Protein AF-A0A9R0RZZ4-F1 (afdb_monomer)

Secondary structure (DSSP, 8-state):
---S-S--SSHHHHHHHHHHHHHHHHHTTSSEE-SSTTT-EE--HHHHHHHHHHHTTT-GGG--EEE--SS--SS--HHHHHHHTT-SEEE-TT---SS--TT---TT-

pLDDT: mean 89.12, std 6.62, range [52.34, 97.81]

Sequence (109 aa):
MGMGLIEYDTMEEGYNKGYSIIEYLKDVCLLETGYLDDSEVRVHDIIRDMSLWISSDCSEEHMKWFVQAGVGLYNISNRDIETFRSGRKISLMCNYIPELPRALNCPNL

Radius of gyration: 16.57 Å; Cα contacts (8 Å, |Δi|>4): 114; chains: 1; bounding box: 36×31×39 Å

Solvent-accessible surface area (backbone atoms only — not comparable to full-atom values): 6630 Å² total; per-residue (Å²): 134,81,92,72,87,70,86,58,95,45,72,66,53,40,49,55,51,50,50,52,52,52,53,52,35,37,76,70,68,62,31,41,72,29,94,48,70,92,82,38,67,38,62,52,69,70,60,47,53,50,51,52,39,58,75,18,78,71,35,77,91,58,61,35,68,46,78,56,53,60,75,65,40,61,67,82,51,75,70,52,43,64,56,44,37,66,18,49,42,75,40,64,50,72,44,59,52,87,70,82,63,90,84,62,62,47,90,55,91

Mean predicted aligned error: 5.83 Å

Nearest PDB structures (foldseek):
  5dfn-assembly2_B  TM=5.296E-01  e=9.845E-01  Tetrahymena thermophila
  7uy7-assembly1_B  TM=5.154E-01  e=1.194E+00  Tetrahymena thermophila
  5awd-assembly1_A  TM=6.338E-01  e=3.348E+00  Homo sapiens
  3kj4-assembly2_D  TM=6.986E-01  e=5.978E+00  Rattus norvegicus
  3wpe-assembly1_A-2  TM=6.499E-01  e=6.801E+00  Bos taurus

Structure (mmCIF, N/CA/C/O backbone):
data_AF-A0A9R0RZZ4-F1
#
_entry.id   AF-A0A9R0RZZ4-F1
#
loop_
_atom_site.group_PDB
_atom_site.id
_atom_site.type_symbol
_atom_site.label_atom_id
_atom_site.label_alt_id
_atom_site.label_comp_id
_atom_site.label_asym_id
_atom_site.label_entity_id
_atom_site.label_seq_id
_atom_site.pdbx_PDB_ins_code
_atom_site.Cartn_x
_atom_site.Cartn_y
_atom_site.Cartn_z
_atom_site.occupancy
_atom_site.B_iso_or_equiv
_atom_site.auth_seq_id
_atom_site.auth_comp_id
_atom_site.auth_asym_id
_atom_site.auth_atom_id
_atom_site.pdbx_PDB_model_num
ATOM 1 N N . MET A 1 1 ? 1.537 -12.685 9.079 1.00 52.34 1 MET A N 1
ATOM 2 C CA . MET A 1 1 ? 1.236 -12.038 10.377 1.00 52.34 1 MET A CA 1
ATOM 3 C C . MET A 1 1 ? 1.262 -10.536 10.175 1.00 52.34 1 MET A C 1
ATOM 5 O O . MET A 1 1 ? 2.035 -10.084 9.339 1.00 52.34 1 MET A O 1
ATOM 9 N N . GLY A 1 2 ? 0.393 -9.795 10.867 1.00 71.31 2 GLY A N 1
ATOM 10 C CA . GLY A 1 2 ? 0.385 -8.328 10.825 1.00 71.31 2 GLY A CA 1
ATOM 11 C C . GLY A 1 2 ? 1.570 -7.710 11.575 1.00 71.31 2 GLY A C 1
ATOM 12 O O . GLY A 1 2 ? 2.344 -8.420 12.209 1.00 71.31 2 GLY A O 1
ATOM 13 N N . MET A 1 3 ? 1.688 -6.383 11.524 1.00 79.19 3 MET A N 1
ATOM 14 C CA . MET A 1 3 ? 2.808 -5.625 12.112 1.00 79.19 3 MET A CA 1
ATOM 15 C C . MET A 1 3 ? 2.665 -5.347 13.622 1.00 79.19 3 MET A C 1
ATOM 17 O O . MET A 1 3 ? 3.491 -4.640 14.184 1.00 79.19 3 MET A O 1
ATOM 21 N N . GLY A 1 4 ? 1.614 -5.855 14.277 1.00 88.25 4 GLY A N 1
ATOM 22 C CA . GLY A 1 4 ? 1.354 -5.589 15.700 1.00 88.25 4 GLY A CA 1
ATOM 23 C C . GLY A 1 4 ? 0.838 -4.176 15.999 1.00 88.25 4 GLY A C 1
ATOM 24 O O . GLY A 1 4 ? 0.937 -3.725 17.129 1.00 88.25 4 GLY A O 1
ATOM 25 N N . LEU A 1 5 ? 0.288 -3.474 15.001 1.00 89.94 5 LEU A N 1
ATOM 26 C CA . LEU A 1 5 ? -0.245 -2.111 15.159 1.00 89.94 5 LEU A CA 1
ATOM 27 C C . LEU A 1 5 ? -1.599 -2.052 15.885 1.00 89.94 5 LEU A C 1
ATOM 29 O O . LEU A 1 5 ? -2.041 -0.975 16.269 1.00 89.94 5 LEU A O 1
ATOM 33 N N . ILE A 1 6 ? -2.277 -3.192 16.027 1.00 93.44 6 ILE A N 1
ATOM 34 C CA . ILE A 1 6 ? -3.577 -3.303 16.690 1.00 93.44 6 ILE A CA 1
ATOM 35 C C . ILE A 1 6 ? -3.431 -4.340 17.796 1.00 93.44 6 ILE A C 1
ATOM 37 O O . ILE A 1 6 ? -3.158 -5.506 17.514 1.00 93.44 6 ILE A O 1
ATOM 41 N N . GLU A 1 7 ? -3.622 -3.908 19.038 1.00 93.12 7 GLU A N 1
ATOM 42 C CA . GLU A 1 7 ? -3.665 -4.776 20.216 1.00 93.12 7 GLU A CA 1
ATOM 43 C C . GLU A 1 7 ? -5.089 -5.303 20.421 1.00 93.12 7 GLU A C 1
ATOM 45 O O . GLU A 1 7 ? -6.054 -4.531 20.399 1.00 93.12 7 GLU A O 1
ATOM 50 N N . TYR A 1 8 ? -5.244 -6.609 20.616 1.00 94.69 8 TYR A N 1
ATOM 51 C CA . TYR A 1 8 ? -6.537 -7.266 20.808 1.00 94.69 8 TYR A CA 1
ATOM 52 C C . TYR A 1 8 ? -6.361 -8.599 21.535 1.00 94.69 8 TYR A C 1
ATOM 54 O 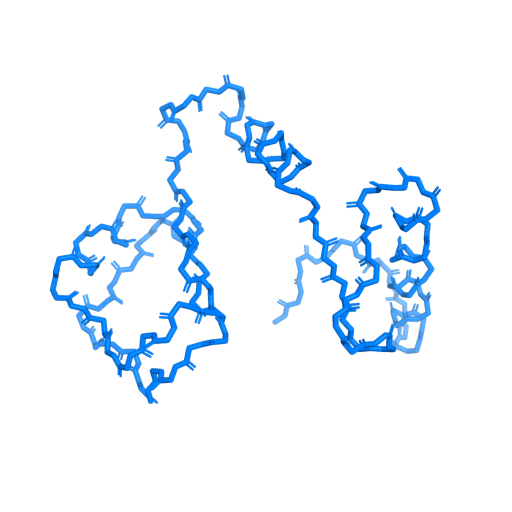O . TYR A 1 8 ? -5.337 -9.261 21.362 1.00 94.69 8 TYR A O 1
ATOM 62 N N . ASP A 1 9 ? -7.382 -9.007 22.289 1.00 94.19 9 ASP A N 1
ATOM 63 C CA . ASP A 1 9 ? -7.395 -10.302 22.976 1.00 94.19 9 ASP A CA 1
ATOM 64 C C . ASP A 1 9 ? -8.112 -11.369 22.138 1.00 94.19 9 ASP A C 1
ATOM 66 O O . ASP A 1 9 ? -7.809 -12.562 22.219 1.00 94.19 9 ASP A O 1
ATOM 70 N N . THR A 1 10 ? -9.036 -10.941 21.271 1.00 96.31 10 THR A N 1
ATOM 71 C CA . THR A 1 10 ? -9.771 -11.816 20.351 1.00 96.31 10 THR A CA 1
ATOM 72 C C . THR A 1 10 ? -9.697 -11.326 18.907 1.00 96.31 10 THR A C 1
ATOM 74 O O . THR A 1 10 ? -9.529 -10.138 18.632 1.00 96.31 10 THR A O 1
ATOM 77 N N . MET A 1 11 ? -9.854 -12.245 17.950 1.00 92.94 11 MET A N 1
ATOM 78 C CA . MET A 1 11 ? -9.878 -11.881 16.527 1.00 92.94 11 MET A CA 1
ATOM 79 C C . MET A 1 11 ? -11.005 -10.892 16.202 1.00 92.94 11 MET A C 1
ATOM 81 O O . MET A 1 11 ? -10.790 -9.967 15.427 1.00 92.94 11 MET A O 1
ATOM 85 N N . GLU A 1 12 ? -12.179 -11.054 16.816 1.00 96.06 12 GLU A N 1
ATOM 86 C CA . GLU A 1 12 ? -13.320 -10.151 16.632 1.00 96.06 12 GLU A CA 1
ATOM 87 C C . GLU A 1 12 ? -13.000 -8.722 17.093 1.00 96.06 12 GLU A C 1
ATOM 89 O O . GLU A 1 12 ? -13.246 -7.766 16.359 1.00 96.06 12 GLU A O 1
ATOM 94 N N . GLU A 1 13 ? -12.369 -8.564 18.260 1.00 96.12 13 GLU A N 1
ATOM 95 C CA . GLU A 1 13 ? -11.887 -7.258 18.724 1.00 96.12 13 GLU A CA 1
ATOM 96 C C . GLU A 1 13 ? -10.857 -6.653 17.772 1.00 96.12 13 GLU A C 1
ATOM 98 O O . GLU A 1 13 ? -10.917 -5.458 17.482 1.00 96.12 13 GLU A O 1
ATOM 103 N N . GLY A 1 14 ? -9.929 -7.471 17.267 1.00 95.31 14 GLY A N 1
ATOM 104 C CA . GLY A 1 14 ? -8.935 -7.045 16.286 1.00 95.31 14 GLY A CA 1
ATOM 105 C C . GLY A 1 14 ? -9.584 -6.498 15.015 1.00 95.31 14 GLY A C 1
ATOM 106 O O . GLY A 1 14 ? -9.198 -5.427 14.542 1.00 95.31 14 GLY A O 1
ATOM 107 N N . TYR A 1 15 ? -10.612 -7.181 14.503 1.00 93.50 15 TYR A N 1
ATOM 108 C CA . TYR A 1 15 ? -11.377 -6.715 13.347 1.00 93.50 15 TYR A CA 1
ATOM 109 C C . TYR A 1 15 ? -12.133 -5.421 13.645 1.00 93.50 15 TYR A C 1
ATOM 111 O O . TYR A 1 15 ? -11.971 -4.450 12.909 1.00 93.50 15 TYR A O 1
ATOM 119 N N . ASN A 1 16 ? -12.896 -5.362 14.738 1.00 96.06 16 ASN A N 1
ATOM 120 C CA . ASN A 1 16 ? -13.684 -4.178 15.097 1.00 96.06 16 ASN A CA 1
ATOM 121 C C . ASN A 1 16 ? -12.802 -2.936 15.310 1.00 96.06 16 ASN A C 1
ATOM 123 O O . ASN A 1 16 ? -13.143 -1.841 14.851 1.00 96.06 16 ASN A O 1
ATOM 127 N N . LYS A 1 17 ? -11.633 -3.099 15.950 1.00 96.50 17 LYS A N 1
ATOM 128 C CA . LYS A 1 17 ? -10.637 -2.024 16.092 1.00 96.50 17 LYS A CA 1
ATOM 129 C C . LYS A 1 17 ? -10.055 -1.612 14.742 1.00 96.50 17 LYS A C 1
ATOM 131 O O . LYS A 1 17 ? -9.951 -0.419 14.476 1.00 96.50 17 LYS A O 1
ATOM 136 N N . GLY A 1 18 ? -9.716 -2.575 13.884 1.00 94.94 18 GLY A N 1
ATOM 137 C CA . GLY A 1 18 ? -9.240 -2.305 12.527 1.00 94.94 18 GLY A CA 1
ATOM 138 C C . GLY A 1 18 ? -10.234 -1.481 11.711 1.00 94.94 18 GLY A C 1
ATOM 139 O O . GLY A 1 18 ? -9.857 -0.447 11.164 1.00 94.94 18 GLY A O 1
ATOM 140 N N . TYR A 1 19 ? -11.509 -1.879 11.700 1.00 94.19 19 TYR A N 1
ATOM 141 C CA . TYR A 1 19 ? -12.573 -1.131 11.024 1.00 94.19 19 TYR A CA 1
ATOM 142 C C . TYR A 1 19 ? -12.740 0.279 11.593 1.00 94.19 19 TYR A C 1
ATOM 144 O O . TYR A 1 19 ? -12.805 1.237 10.831 1.00 94.19 19 TYR A O 1
ATOM 152 N N . SER A 1 20 ? -12.726 0.426 12.920 1.00 96.38 20 SER A N 1
ATOM 153 C CA . SER A 1 20 ? -12.836 1.742 13.566 1.00 96.38 20 SER A CA 1
ATOM 154 C C . SER A 1 20 ? -11.687 2.682 13.178 1.00 96.38 20 SER A C 1
ATOM 156 O O . SER A 1 20 ? -11.912 3.868 12.953 1.00 96.38 20 SER A O 1
ATOM 158 N N . ILE A 1 21 ? -10.457 2.164 13.067 1.00 96.88 21 ILE A N 1
ATOM 159 C CA . ILE A 1 21 ? -9.294 2.943 12.610 1.00 96.88 21 ILE A CA 1
ATOM 160 C C . ILE A 1 21 ? -9.461 3.356 11.145 1.00 96.88 21 ILE A C 1
ATOM 162 O O . ILE A 1 21 ? -9.170 4.499 10.802 1.00 96.88 21 ILE A O 1
ATOM 166 N N . ILE A 1 22 ? -9.929 2.451 10.283 1.00 95.81 22 ILE A N 1
ATOM 167 C CA . ILE A 1 22 ? -10.160 2.753 8.865 1.00 95.81 22 ILE A CA 1
ATOM 168 C C . ILE A 1 22 ? -11.221 3.849 8.707 1.00 95.81 22 ILE A C 1
ATOM 170 O O . ILE A 1 22 ? -10.979 4.807 7.976 1.00 95.81 22 ILE A O 1
ATOM 174 N N . GLU A 1 23 ? -12.352 3.750 9.411 1.00 95.62 23 GLU A N 1
ATOM 175 C CA . GLU A 1 23 ? -13.397 4.783 9.377 1.00 95.62 23 GLU A CA 1
ATOM 176 C C . GLU A 1 23 ? -12.881 6.122 9.904 1.00 95.62 23 GLU A C 1
ATOM 178 O O . GLU A 1 23 ? -13.058 7.144 9.248 1.00 95.62 23 GLU A O 1
ATOM 183 N N . TYR A 1 24 ? -12.125 6.122 11.005 1.00 97.81 24 TYR A N 1
ATOM 184 C CA . TYR A 1 24 ? -11.498 7.345 11.503 1.00 97.81 24 TYR A CA 1
ATOM 185 C C . TYR A 1 24 ? -10.574 7.995 10.461 1.00 97.81 24 TYR A C 1
ATOM 187 O O . TYR A 1 24 ? -10.616 9.206 10.258 1.00 97.81 24 TYR A O 1
ATOM 195 N N . LEU A 1 25 ? -9.746 7.203 9.772 1.00 97.25 25 LEU A N 1
ATOM 196 C CA . LEU A 1 25 ? -8.853 7.702 8.723 1.00 97.25 25 LEU A CA 1
ATOM 197 C C . LEU A 1 25 ? -9.616 8.244 7.502 1.00 97.25 25 LEU A C 1
ATOM 199 O O . LEU A 1 25 ? -9.126 9.174 6.856 1.00 97.25 25 LEU A O 1
ATOM 203 N N . LYS A 1 26 ? -10.800 7.698 7.198 1.00 95.62 26 LYS A N 1
ATOM 204 C CA . LYS A 1 26 ? -11.716 8.2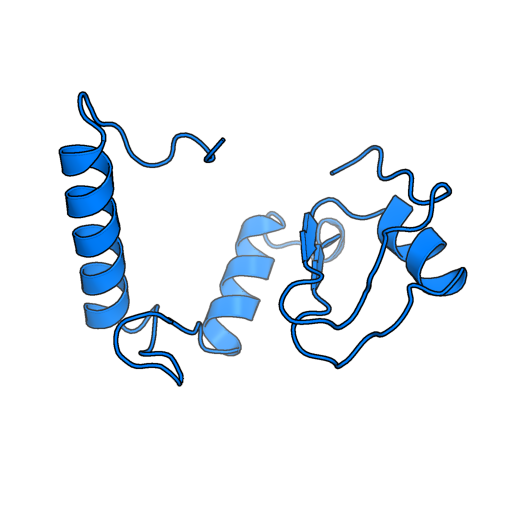47 6.187 1.00 95.62 26 LYS A CA 1
ATOM 205 C C . LYS A 1 26 ? -12.308 9.582 6.642 1.00 95.62 26 LYS A C 1
ATOM 207 O O . LYS A 1 26 ? -12.275 10.540 5.875 1.00 95.62 26 LYS A O 1
ATOM 212 N N . ASP A 1 27 ? -12.759 9.674 7.894 1.00 97.25 27 ASP A N 1
ATOM 213 C CA . ASP A 1 27 ? -13.328 10.900 8.474 1.00 97.25 27 ASP A CA 1
ATOM 214 C C . ASP A 1 27 ? -12.339 12.077 8.455 1.00 97.25 27 ASP A C 1
ATOM 216 O O . ASP A 1 27 ? -12.739 13.227 8.270 1.00 97.25 27 ASP A O 1
ATOM 220 N N . VAL A 1 28 ? -11.038 11.802 8.615 1.00 96.94 28 VAL A N 1
ATOM 221 C CA . VAL A 1 28 ? -9.972 12.819 8.529 1.00 96.94 28 VAL A CA 1
ATOM 222 C C . VAL A 1 28 ? -9.363 12.969 7.127 1.00 96.94 28 VAL A C 1
ATOM 224 O O . VAL A 1 28 ? -8.314 13.597 6.980 1.00 96.94 28 VAL A O 1
ATOM 227 N N . CYS A 1 29 ? -10.000 12.411 6.094 1.00 95.00 29 CYS A N 1
ATOM 228 C CA . CYS A 1 29 ? -9.587 12.498 4.687 1.00 95.00 29 CYS A CA 1
ATOM 229 C C . CYS A 1 29 ? -8.168 11.966 4.389 1.00 95.00 29 CYS A C 1
ATOM 231 O O . CYS A 1 29 ? -7.543 12.379 3.411 1.00 95.00 29 CYS A O 1
ATOM 233 N N . LEU A 1 30 ? -7.637 11.059 5.218 1.00 96.75 30 LEU A N 1
ATOM 234 C CA . LEU A 1 30 ? -6.377 10.353 4.940 1.00 96.75 30 LEU A CA 1
ATOM 235 C C . LEU A 1 30 ? -6.604 9.102 4.086 1.00 96.75 30 LEU A C 1
ATOM 237 O O . LEU A 1 30 ? -5.699 8.667 3.370 1.00 96.75 30 LEU A O 1
ATOM 241 N N . LEU A 1 31 ? -7.813 8.546 4.156 1.00 96.31 31 LEU A N 1
ATOM 242 C CA . LEU A 1 31 ? -8.300 7.488 3.286 1.00 96.31 31 LEU A CA 1
ATOM 243 C C . LEU A 1 31 ? -9.556 7.939 2.542 1.00 96.31 31 LEU A C 1
ATOM 245 O O . LEU A 1 31 ? -10.377 8.693 3.054 1.00 96.31 31 LEU A O 1
ATOM 249 N N . GLU A 1 32 ? -9.715 7.418 1.337 1.00 94.56 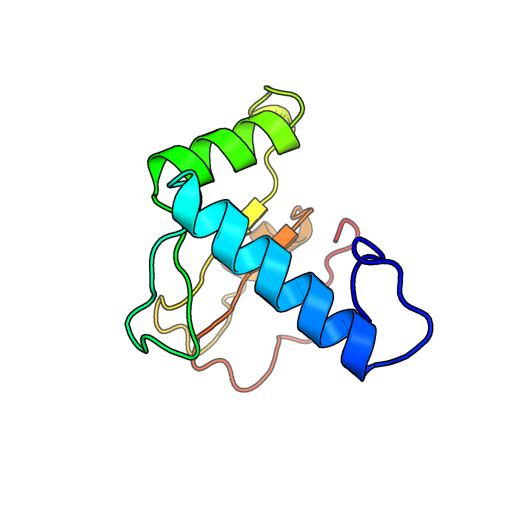32 GLU A N 1
ATOM 250 C CA . GLU A 1 32 ? -10.928 7.500 0.536 1.00 94.56 32 GLU A CA 1
ATOM 251 C C . GLU A 1 32 ? -11.544 6.106 0.409 1.00 94.56 32 GLU A C 1
ATOM 253 O O . GLU A 1 32 ? -10.837 5.094 0.464 1.00 94.56 32 GLU A O 1
ATOM 258 N N . THR A 1 33 ? -12.850 6.044 0.163 1.00 94.25 33 THR A N 1
ATOM 259 C CA . THR A 1 33 ? -13.505 4.809 -0.274 1.00 94.25 33 THR A CA 1
ATOM 260 C C . THR A 1 33 ? -12.881 4.315 -1.588 1.00 94.25 33 THR A C 1
ATOM 262 O O . THR A 1 33 ? -12.518 5.105 -2.468 1.00 94.25 33 THR A O 1
ATOM 265 N N . GLY A 1 34 ? -12.673 3.001 -1.691 1.00 90.12 34 GLY A N 1
ATOM 266 C CA . GLY A 1 34 ? -12.145 2.363 -2.892 1.00 90.12 34 GLY A CA 1
ATOM 267 C C . GLY A 1 34 ? -13.165 2.252 -4.019 1.00 90.12 34 GLY A C 1
ATOM 268 O O . GLY A 1 34 ? -14.217 2.875 -3.985 1.00 90.12 34 GLY A O 1
ATOM 269 N N . TYR A 1 35 ? -12.836 1.482 -5.058 1.00 87.25 35 TYR A N 1
ATOM 270 C CA . TYR A 1 35 ? -13.786 1.249 -6.154 1.00 87.25 35 TYR A CA 1
ATOM 271 C C . TYR A 1 35 ? -14.879 0.259 -5.749 1.00 87.25 35 TYR A C 1
ATOM 273 O O . TYR A 1 35 ? -15.993 0.311 -6.267 1.00 87.25 35 TYR A O 1
ATOM 281 N N . LEU A 1 36 ? -14.539 -0.655 -4.842 1.00 87.62 36 LEU A N 1
ATOM 282 C CA . LEU A 1 36 ? -15.473 -1.550 -4.179 1.00 87.62 36 LEU A CA 1
ATOM 283 C C . LEU A 1 36 ? -15.753 -0.997 -2.779 1.00 87.62 36 LEU A C 1
ATOM 285 O O . LEU A 1 36 ? -14.969 -1.238 -1.858 1.00 87.62 36 LEU A O 1
ATOM 289 N N . ASP A 1 37 ? -16.852 -0.247 -2.652 1.00 77.56 37 ASP A N 1
ATOM 290 C CA . ASP A 1 37 ? -17.148 0.627 -1.505 1.00 77.56 37 ASP A CA 1
ATOM 291 C C . ASP A 1 37 ? -16.979 -0.031 -0.120 1.00 77.56 37 ASP A C 1
ATOM 293 O O . ASP A 1 37 ? -16.510 0.619 0.813 1.00 77.56 37 ASP A O 1
ATOM 297 N N . ASP A 1 38 ? -17.281 -1.326 0.003 1.00 81.38 38 ASP A N 1
ATOM 298 C CA . ASP A 1 38 ? -17.262 -2.046 1.286 1.00 81.38 38 ASP A CA 1
ATOM 299 C C . ASP A 1 38 ? -16.004 -2.903 1.520 1.00 81.38 38 ASP A C 1
ATOM 301 O O . ASP A 1 38 ? -15.850 -3.514 2.580 1.00 81.38 38 ASP A O 1
ATOM 305 N N . SER A 1 39 ? -15.103 -2.999 0.540 1.00 86.44 39 SER A N 1
ATOM 306 C CA . SER A 1 39 ? -13.937 -3.894 0.621 1.00 86.44 39 SER A CA 1
ATOM 307 C C . SER A 1 39 ? -12.602 -3.226 0.322 1.00 86.44 39 SER A C 1
ATOM 309 O O . SER A 1 39 ? -11.558 -3.863 0.465 1.00 86.44 39 SER A O 1
ATOM 311 N N . GLU A 1 40 ? -12.612 -1.964 -0.103 1.00 89.44 40 GLU A N 1
ATOM 312 C CA . GLU A 1 40 ? -11.413 -1.249 -0.520 1.00 89.44 40 GLU A CA 1
ATOM 313 C C . GLU A 1 40 ? -11.360 0.171 0.042 1.00 89.44 40 GLU A C 1
ATOM 315 O O . GLU A 1 40 ? -12.367 0.858 0.195 1.00 89.44 40 GLU A O 1
ATOM 320 N N . VAL A 1 41 ? -10.135 0.637 0.271 1.00 93.50 41 VAL A N 1
ATOM 321 C CA . VAL A 1 41 ? -9.815 2.035 0.564 1.00 93.50 41 VAL A CA 1
ATOM 322 C C . VAL A 1 41 ? -8.659 2.484 -0.318 1.00 93.50 41 VAL A C 1
ATOM 324 O O . VAL A 1 41 ? -7.860 1.667 -0.783 1.00 93.50 41 VAL A O 1
ATOM 327 N N . ARG A 1 42 ? -8.551 3.789 -0.554 1.00 91.75 42 ARG A N 1
ATOM 328 C CA . ARG A 1 42 ? -7.473 4.404 -1.336 1.00 91.75 42 ARG A CA 1
ATOM 329 C C . ARG A 1 42 ? -6.816 5.518 -0.538 1.00 91.75 42 ARG A C 1
ATOM 331 O O . ARG A 1 42 ? -7.441 6.134 0.314 1.00 91.75 42 ARG A O 1
ATOM 338 N N . VAL A 1 43 ? -5.551 5.777 -0.838 1.00 92.38 43 VAL A N 1
ATOM 339 C CA . VAL A 1 43 ? -4.813 6.935 -0.327 1.00 92.38 43 VAL A CA 1
ATOM 340 C C . VAL A 1 43 ? -4.616 7.883 -1.501 1.00 92.38 43 VAL A C 1
ATOM 342 O O . VAL A 1 43 ? -4.174 7.444 -2.568 1.00 92.38 43 VAL A O 1
ATOM 345 N N . HIS A 1 44 ? -4.926 9.163 -1.308 1.00 91.44 44 HIS A N 1
ATOM 346 C CA . HIS A 1 44 ? -4.647 10.188 -2.309 1.00 91.44 44 HIS A CA 1
ATOM 347 C C . HIS A 1 44 ? -3.142 10.245 -2.608 1.00 91.44 44 HIS A C 1
ATOM 349 O O . HIS A 1 44 ? -2.321 10.026 -1.715 1.00 91.44 44 HIS A O 1
ATOM 355 N N . ASP A 1 45 ? -2.751 10.550 -3.843 1.00 88.56 45 ASP A N 1
ATOM 356 C CA . ASP A 1 45 ? -1.339 10.568 -4.242 1.00 88.56 45 ASP A CA 1
ATOM 357 C C . ASP A 1 45 ? -0.486 11.517 -3.381 1.00 88.56 45 ASP A C 1
ATOM 359 O O . ASP A 1 45 ? 0.567 11.104 -2.909 1.00 88.56 45 ASP A O 1
ATOM 363 N N . ILE A 1 46 ? -0.987 12.709 -3.048 1.00 92.00 46 ILE A N 1
ATOM 364 C CA . ILE A 1 46 ? -0.308 13.666 -2.157 1.00 92.00 46 ILE A CA 1
ATOM 365 C C . ILE A 1 46 ? -0.076 13.082 -0.751 1.00 92.00 46 ILE A C 1
ATOM 367 O O . ILE A 1 46 ? 1.015 13.210 -0.194 1.00 92.00 46 ILE A O 1
ATOM 371 N N . ILE A 1 47 ? -1.083 12.425 -0.164 1.00 93.88 47 ILE A N 1
ATOM 372 C CA . ILE A 1 47 ? -0.978 11.825 1.180 1.00 93.88 47 ILE A CA 1
ATOM 373 C C . ILE A 1 47 ? -0.010 10.643 1.163 1.00 93.88 47 ILE A C 1
ATOM 375 O O . ILE A 1 47 ? 0.792 10.469 2.087 1.00 93.88 47 ILE A O 1
ATOM 379 N N . ARG A 1 48 ? -0.049 9.842 0.095 1.00 89.62 48 ARG A N 1
ATOM 380 C CA . ARG A 1 48 ? 0.890 8.743 -0.118 1.00 89.62 48 ARG A CA 1
ATOM 381 C C . ARG A 1 48 ? 2.315 9.279 -0.213 1.00 89.62 48 ARG A C 1
ATOM 383 O O . ARG A 1 48 ? 3.182 8.773 0.491 1.00 89.62 48 ARG A O 1
ATOM 390 N N . ASP A 1 49 ? 2.552 10.301 -1.024 1.00 87.19 49 ASP A N 1
ATOM 391 C CA . ASP A 1 49 ? 3.887 10.856 -1.243 1.00 87.19 49 ASP A CA 1
ATOM 392 C C . ASP A 1 49 ? 4.438 11.506 0.043 1.00 87.19 49 ASP A C 1
ATOM 394 O O . ASP A 1 49 ? 5.601 11.300 0.394 1.00 87.19 49 ASP A O 1
ATOM 398 N N . MET A 1 50 ? 3.587 12.175 0.831 1.00 91.44 50 MET A N 1
ATOM 399 C CA . MET A 1 50 ? 3.945 12.672 2.166 1.00 91.44 50 MET A CA 1
ATOM 400 C C . MET A 1 50 ? 4.292 11.535 3.137 1.00 91.44 50 MET A C 1
ATOM 402 O O . MET A 1 50 ? 5.273 11.624 3.875 1.00 91.44 50 MET A O 1
ATOM 406 N N . SER A 1 51 ? 3.513 10.452 3.132 1.00 89.06 51 SER A N 1
ATOM 407 C CA . SER A 1 51 ? 3.761 9.284 3.985 1.00 89.06 51 SER A CA 1
ATOM 408 C C . SER A 1 51 ? 5.083 8.605 3.629 1.00 89.06 51 SER A C 1
ATOM 410 O O . SER A 1 51 ? 5.849 8.242 4.522 1.00 89.06 51 SER A O 1
ATOM 412 N N . LEU A 1 52 ? 5.378 8.486 2.329 1.00 84.62 52 LEU A N 1
ATOM 413 C CA . LEU A 1 52 ? 6.668 8.009 1.838 1.00 84.62 52 LEU A CA 1
ATOM 414 C C . LEU A 1 52 ? 7.795 8.896 2.370 1.00 84.62 52 LEU A C 1
ATOM 416 O O . LEU A 1 52 ? 8.750 8.374 2.941 1.00 84.62 52 LEU A O 1
ATOM 420 N N . TRP A 1 53 ? 7.668 10.219 2.248 1.00 87.25 53 TRP A N 1
ATOM 421 C CA . TRP A 1 53 ? 8.695 11.169 2.685 1.00 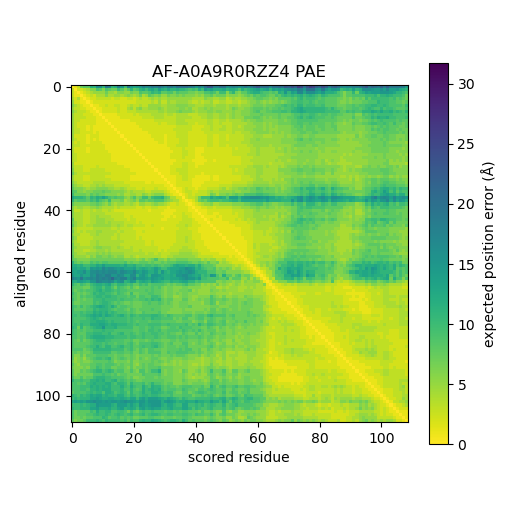87.25 53 TRP A CA 1
ATOM 422 C C . TRP A 1 53 ? 8.968 11.110 4.189 1.00 87.25 53 TRP A C 1
ATOM 424 O O . TRP A 1 53 ? 10.121 11.043 4.609 1.00 87.25 53 TRP A O 1
ATOM 434 N N . ILE A 1 54 ? 7.922 11.037 5.012 1.00 89.69 54 ILE A N 1
ATOM 435 C CA . ILE A 1 54 ? 8.073 10.883 6.466 1.00 89.69 54 ILE A CA 1
ATOM 436 C C . ILE A 1 54 ? 8.750 9.550 6.801 1.00 89.69 54 ILE A C 1
ATOM 438 O O . ILE A 1 54 ? 9.646 9.495 7.637 1.00 89.69 54 ILE A O 1
ATOM 442 N N . SER A 1 55 ? 8.352 8.469 6.129 1.00 84.50 55 SER A N 1
ATOM 443 C CA . SER A 1 55 ? 8.901 7.132 6.377 1.00 84.50 55 SER A CA 1
ATOM 444 C C . SER A 1 55 ? 10.371 6.966 5.970 1.00 84.50 55 SER A C 1
ATOM 446 O O . SER A 1 55 ? 11.023 5.998 6.370 1.00 84.50 55 SER A O 1
ATOM 448 N N . SER A 1 56 ? 10.887 7.892 5.160 1.00 84.31 56 SER A N 1
ATOM 449 C CA . SER A 1 56 ? 12.284 7.959 4.747 1.00 84.31 56 SER A CA 1
ATOM 450 C C . SER A 1 56 ? 13.081 8.977 5.566 1.00 84.31 56 SER A C 1
ATOM 452 O O . SER A 1 56 ? 14.079 9.503 5.080 1.00 84.31 56 SER A O 1
ATOM 454 N N . ASP A 1 57 ? 12.639 9.276 6.791 1.00 86.81 57 ASP A N 1
ATOM 455 C CA . ASP A 1 57 ? 13.256 10.267 7.682 1.00 86.81 57 ASP A CA 1
ATOM 456 C C . ASP A 1 57 ? 13.428 11.634 6.998 1.00 86.81 57 ASP A C 1
ATOM 458 O O . ASP A 1 57 ? 14.425 12.332 7.179 1.00 86.81 57 ASP A O 1
ATOM 462 N N . CYS A 1 58 ? 12.455 12.000 6.159 1.00 85.00 58 CYS A N 1
ATOM 463 C CA . CYS A 1 58 ? 12.455 13.219 5.356 1.00 85.00 58 CYS A CA 1
ATOM 464 C C . CYS A 1 58 ? 13.638 13.342 4.371 1.00 85.00 58 CYS A C 1
ATOM 466 O O . CYS A 1 58 ? 13.909 14.444 3.887 1.00 85.00 58 CYS A O 1
ATOM 468 N N . SER A 1 59 ? 14.313 12.236 4.031 1.00 82.56 59 SER A N 1
ATOM 469 C CA . SER A 1 59 ? 15.402 12.202 3.048 1.00 82.56 59 SER A CA 1
ATOM 470 C C . SER A 1 59 ? 15.112 11.250 1.889 1.00 82.56 59 SER A C 1
ATOM 472 O O . SER A 1 59 ? 14.733 10.090 2.077 1.00 82.56 59 SER A O 1
ATOM 474 N N . GLU A 1 60 ? 15.334 11.728 0.664 1.00 74.75 60 GLU A N 1
ATOM 475 C CA . GLU A 1 60 ? 15.191 10.926 -0.558 1.00 74.75 60 GLU A CA 1
ATOM 476 C C . GLU A 1 60 ? 16.201 9.771 -0.609 1.00 74.75 60 GLU A C 1
ATOM 478 O O . GLU A 1 60 ? 15.916 8.717 -1.173 1.00 74.75 60 GLU A O 1
ATOM 483 N N . GLU A 1 61 ? 17.359 9.906 0.043 1.00 73.62 61 GLU A N 1
ATOM 484 C CA . GLU A 1 61 ? 18.397 8.866 0.049 1.00 73.62 61 GLU A CA 1
ATOM 485 C C . GLU A 1 61 ? 17.963 7.586 0.791 1.00 73.62 61 GLU A C 1
ATOM 487 O O . GLU A 1 61 ? 18.481 6.490 0.545 1.00 73.62 61 GLU A O 1
ATOM 492 N N . HIS A 1 62 ? 16.973 7.711 1.680 1.00 72.88 62 HIS A N 1
ATOM 493 C CA . HIS A 1 62 ? 16.398 6.610 2.446 1.00 72.88 62 HIS A CA 1
ATOM 494 C C . HIS A 1 62 ? 15.157 5.994 1.777 1.00 72.88 62 HIS A C 1
ATOM 496 O O . HIS A 1 62 ? 14.682 4.941 2.232 1.00 72.88 62 HIS A O 1
ATOM 502 N N . MET A 1 63 ? 14.665 6.583 0.676 1.00 72.44 63 MET A N 1
ATOM 503 C CA . MET A 1 63 ? 13.562 6.040 -0.116 1.00 72.44 63 MET A CA 1
ATOM 504 C C . MET A 1 63 ? 14.023 4.873 -0.988 1.00 72.44 63 MET A C 1
ATOM 506 O O . MET A 1 63 ? 14.506 5.032 -2.105 1.00 72.44 63 MET A O 1
ATOM 510 N N . LYS A 1 64 ? 13.821 3.654 -0.486 1.00 82.81 64 LYS A N 1
ATOM 511 C CA . LYS A 1 64 ? 14.006 2.409 -1.256 1.00 82.81 64 LYS A CA 1
ATOM 512 C C . LYS A 1 64 ? 12.716 1.601 -1.326 1.00 82.81 64 LYS A C 1
ATOM 514 O O . LYS A 1 64 ? 12.686 0.423 -0.969 1.00 82.81 64 LYS A O 1
ATOM 519 N N . TRP A 1 65 ? 11.624 2.277 -1.666 1.00 85.19 65 TRP A N 1
ATOM 520 C CA . TRP A 1 65 ? 10.289 1.694 -1.736 1.00 85.19 65 TRP A CA 1
ATOM 521 C C . TRP A 1 65 ? 9.924 1.499 -3.203 1.00 85.19 65 TRP A C 1
ATOM 523 O O . TRP A 1 65 ? 9.961 2.446 -3.982 1.00 85.19 65 TRP A O 1
ATOM 533 N N . PHE A 1 66 ? 9.575 0.274 -3.584 1.00 87.56 66 PHE A N 1
ATOM 534 C CA . PHE A 1 66 ? 9.217 -0.066 -4.958 1.00 87.56 66 PHE A CA 1
ATOM 535 C C . PHE A 1 66 ? 7.763 -0.512 -5.015 1.00 87.56 66 PHE A C 1
ATOM 537 O O . PHE A 1 66 ? 7.423 -1.628 -4.629 1.00 87.56 66 PHE A O 1
ATOM 544 N N . VAL A 1 67 ? 6.889 0.374 -5.482 1.00 85.31 67 VAL A 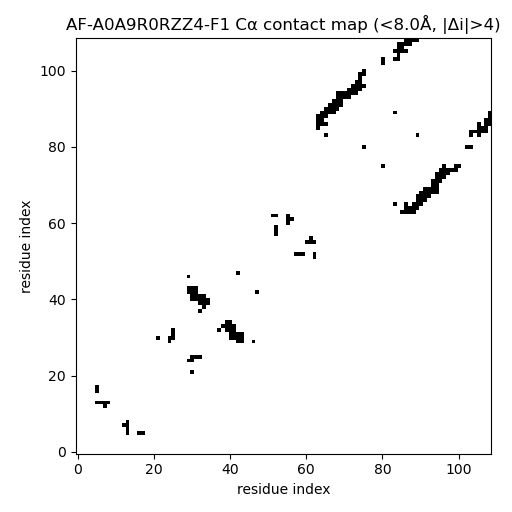N 1
ATOM 545 C CA . VAL A 1 67 ? 5.455 0.102 -5.599 1.00 85.31 67 VAL A CA 1
ATOM 546 C C . VAL A 1 67 ? 5.103 -0.024 -7.074 1.00 85.31 67 VAL A C 1
ATOM 548 O O . VAL A 1 67 ? 5.079 0.960 -7.804 1.00 85.31 67 VAL A O 1
ATOM 551 N N . GLN A 1 68 ? 4.826 -1.249 -7.508 1.00 87.50 68 GLN A N 1
ATOM 552 C CA . GLN A 1 68 ? 4.300 -1.574 -8.831 1.00 87.50 68 GLN A CA 1
ATOM 553 C C . GLN A 1 68 ? 2.972 -2.311 -8.659 1.00 87.50 68 GLN A C 1
ATOM 555 O O . GLN A 1 68 ? 2.846 -3.473 -9.028 1.00 87.50 68 GLN A O 1
ATOM 560 N N . ALA A 1 69 ? 1.982 -1.662 -8.049 1.00 86.94 69 ALA A N 1
ATOM 561 C CA . ALA A 1 69 ? 0.666 -2.258 -7.845 1.00 86.94 69 ALA A CA 1
ATOM 562 C C . ALA A 1 69 ? -0.268 -1.973 -9.034 1.00 86.94 69 ALA A C 1
ATOM 564 O O . ALA A 1 69 ? -0.294 -0.851 -9.532 1.00 86.94 69 ALA A O 1
ATOM 565 N N . GLY A 1 70 ? -1.044 -2.964 -9.481 1.00 85.88 70 GLY A N 1
ATOM 566 C CA . GLY A 1 70 ? -2.111 -2.760 -10.473 1.00 85.88 70 GLY A CA 1
ATOM 567 C C . GLY A 1 70 ? -1.648 -2.423 -11.895 1.00 85.88 70 GLY A C 1
ATOM 568 O O . GLY A 1 70 ? -2.471 -2.083 -12.737 1.00 85.88 70 GLY A O 1
ATOM 569 N N . VAL A 1 71 ? -0.347 -2.507 -12.185 1.00 91.19 71 VAL A N 1
ATOM 570 C CA . VAL A 1 71 ? 0.237 -2.106 -13.480 1.00 91.19 71 VAL A CA 1
ATOM 571 C C . VAL A 1 71 ? 0.129 -3.192 -14.560 1.00 91.19 71 VAL A C 1
ATOM 573 O O . VAL A 1 71 ? 0.579 -2.994 -15.686 1.00 91.19 71 VAL A O 1
ATOM 576 N N . GLY A 1 72 ? -0.467 -4.344 -14.236 1.00 93.94 72 GLY A N 1
ATOM 577 C CA . GLY A 1 72 ? -0.684 -5.437 -15.183 1.00 93.94 72 GLY A CA 1
ATOM 578 C C . GLY A 1 72 ? 0.579 -6.242 -15.494 1.00 93.94 72 GLY A C 1
ATOM 579 O O . GLY A 1 72 ? 0.739 -6.721 -16.616 1.00 93.94 72 GLY A O 1
ATOM 580 N N . LEU A 1 73 ? 1.485 -6.398 -14.523 1.00 93.00 73 LEU A N 1
ATOM 581 C CA . LEU A 1 73 ? 2.677 -7.234 -14.687 1.00 93.0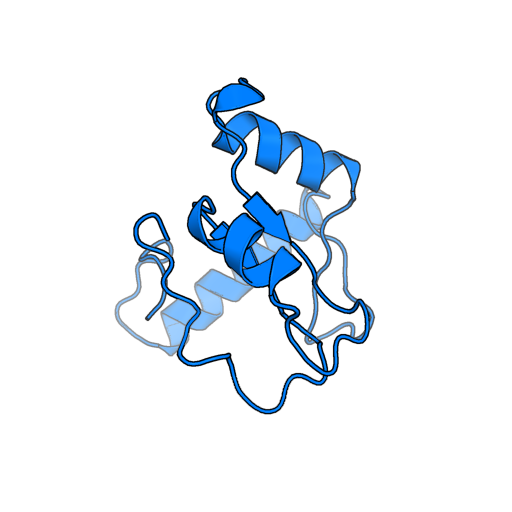0 73 LEU A CA 1
ATOM 582 C C . LEU A 1 73 ? 2.292 -8.711 -14.794 1.00 93.00 73 LEU A C 1
ATOM 584 O O . LEU A 1 73 ? 1.560 -9.225 -13.954 1.00 93.00 73 LEU A O 1
ATOM 588 N N . TYR A 1 74 ? 2.838 -9.401 -15.795 1.00 94.38 74 TYR A N 1
ATOM 589 C CA . TYR A 1 74 ? 2.702 -10.857 -15.968 1.00 94.38 74 TYR A CA 1
ATOM 590 C C . TYR A 1 74 ? 3.961 -11.619 -15.541 1.00 94.38 74 TYR A C 1
ATOM 592 O O . TYR A 1 74 ? 3.917 -12.814 -15.262 1.00 94.38 74 TYR A O 1
ATOM 600 N N . ASN A 1 75 ? 5.102 -10.935 -15.504 1.00 91.44 75 ASN A N 1
ATOM 601 C CA . ASN A 1 75 ? 6.378 -11.457 -15.037 1.00 91.44 75 ASN A CA 1
ATOM 602 C C . ASN A 1 75 ? 7.204 -10.318 -14.425 1.00 91.44 75 ASN A C 1
ATOM 604 O O . ASN A 1 75 ? 6.867 -9.144 -14.577 1.00 91.44 75 ASN A O 1
ATOM 608 N N . ILE A 1 76 ? 8.276 -10.686 -13.726 1.00 90.62 76 ILE A N 1
ATOM 609 C CA . ILE A 1 76 ? 9.257 -9.749 -13.178 1.00 90.62 76 ILE A CA 1
ATOM 610 C C . ILE A 1 76 ? 10.524 -9.883 -14.019 1.00 90.62 76 ILE A C 1
ATOM 612 O O . ILE A 1 76 ? 11.096 -10.973 -14.108 1.00 90.62 76 ILE A O 1
ATOM 616 N N . SER A 1 77 ? 10.959 -8.793 -14.649 1.00 89.94 77 SER A N 1
ATOM 617 C CA . SER A 1 77 ? 12.145 -8.820 -15.502 1.00 89.94 77 SER A CA 1
ATOM 618 C C . SER A 1 77 ? 13.433 -8.872 -14.673 1.00 89.94 77 SER A C 1
ATOM 620 O O . SER A 1 77 ? 13.464 -8.472 -13.510 1.00 89.94 77 SER A O 1
ATOM 622 N N . ASN A 1 78 ? 14.548 -9.284 -15.285 1.00 88.25 78 ASN A N 1
ATOM 623 C CA . ASN A 1 78 ? 15.857 -9.243 -14.617 1.00 88.25 78 ASN A CA 1
ATOM 624 C C . ASN A 1 78 ? 16.235 -7.825 -14.148 1.00 88.25 78 ASN A C 1
ATOM 626 O O . ASN A 1 78 ? 16.886 -7.674 -13.120 1.00 88.25 78 ASN A O 1
ATOM 630 N N . ARG A 1 79 ? 15.797 -6.781 -14.866 1.00 87.50 79 ARG A N 1
ATOM 631 C CA . ARG A 1 79 ? 16.021 -5.383 -14.472 1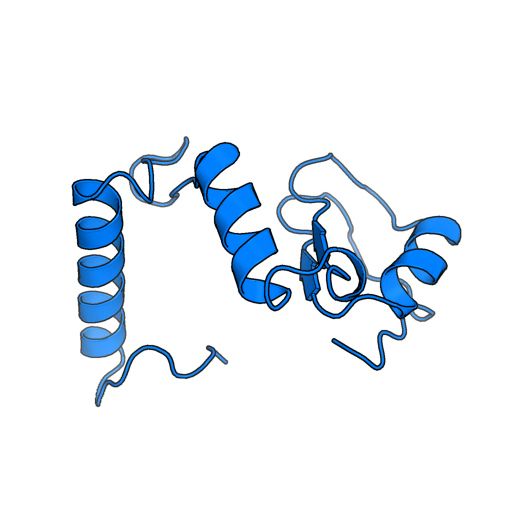.00 87.50 79 ARG A CA 1
ATOM 632 C C . ARG A 1 79 ? 15.270 -5.032 -13.185 1.00 87.50 79 ARG A C 1
ATOM 634 O O . ARG A 1 79 ? 15.821 -4.350 -12.319 1.00 87.50 79 ARG A O 1
ATOM 641 N N . ASP A 1 80 ? 14.033 -5.503 -13.065 1.00 89.00 80 ASP A N 1
ATOM 642 C CA . ASP A 1 80 ? 13.219 -5.298 -11.867 1.00 89.00 80 ASP A CA 1
ATOM 643 C C . ASP A 1 80 ? 13.828 -6.044 -10.675 1.00 89.00 80 ASP A C 1
ATOM 645 O O . ASP A 1 80 ? 13.947 -5.468 -9.601 1.00 89.00 80 ASP A O 1
ATOM 649 N N . ILE A 1 81 ? 14.325 -7.272 -10.876 1.00 89.31 81 ILE A N 1
ATOM 650 C CA . ILE A 1 81 ? 15.025 -8.040 -9.830 1.00 89.31 81 ILE A CA 1
ATOM 651 C C . ILE A 1 81 ? 16.218 -7.255 -9.269 1.00 89.31 81 ILE A C 1
ATOM 653 O O . ILE A 1 81 ? 16.352 -7.149 -8.049 1.00 89.31 81 ILE A O 1
ATOM 657 N N . GLU A 1 82 ? 17.072 -6.688 -10.127 1.00 87.75 82 GLU A N 1
ATOM 658 C CA . GLU A 1 82 ? 18.219 -5.892 -9.663 1.00 87.75 82 GLU A CA 1
ATOM 659 C C . GLU A 1 82 ? 17.780 -4.647 -8.882 1.00 87.75 82 GLU A C 1
ATOM 661 O O . GLU A 1 82 ? 18.399 -4.282 -7.884 1.00 87.75 82 GLU A O 1
ATOM 666 N N . THR A 1 83 ? 16.670 -4.032 -9.286 1.00 87.81 83 THR A N 1
ATOM 667 C CA . THR A 1 83 ? 16.093 -2.879 -8.587 1.00 87.81 83 THR A CA 1
ATOM 668 C C . THR A 1 83 ? 15.572 -3.295 -7.205 1.00 87.81 83 THR A C 1
ATOM 670 O O . THR A 1 83 ? 15.932 -2.706 -6.181 1.00 87.81 83 THR A O 1
ATOM 673 N N . PHE A 1 84 ? 14.807 -4.383 -7.153 1.00 90.12 84 PHE A N 1
ATOM 674 C CA . PHE A 1 84 ? 14.174 -4.930 -5.956 1.00 90.12 84 PHE A CA 1
ATOM 675 C C . PHE A 1 84 ? 15.163 -5.414 -4.894 1.00 90.12 84 PHE A C 1
ATOM 677 O O . PHE A 1 84 ? 14.873 -5.283 -3.707 1.00 90.12 84 PHE A O 1
ATOM 684 N N . ARG A 1 85 ? 16.361 -5.877 -5.274 1.00 89.06 85 ARG A N 1
ATOM 685 C CA . ARG A 1 85 ? 17.433 -6.243 -4.321 1.00 89.06 85 ARG A CA 1
ATOM 686 C C . ARG A 1 85 ? 17.793 -5.120 -3.350 1.00 89.06 85 ARG A C 1
ATOM 688 O O . ARG A 1 85 ? 18.174 -5.378 -2.209 1.00 89.06 85 ARG A O 1
ATOM 695 N N . SER A 1 86 ? 17.683 -3.872 -3.798 1.00 87.50 86 SER A N 1
ATOM 696 C CA . SER A 1 86 ? 17.960 -2.696 -2.972 1.00 87.50 86 SER A CA 1
ATOM 697 C C . SER A 1 86 ? 16.767 -2.255 -2.113 1.00 87.50 86 SER A C 1
ATOM 699 O O . SER A 1 86 ? 16.928 -1.401 -1.242 1.00 87.50 86 SER A O 1
ATOM 701 N N . GLY A 1 87 ? 15.585 -2.831 -2.343 1.00 88.31 87 GLY A N 1
ATOM 702 C CA . GLY A 1 87 ? 14.325 -2.403 -1.751 1.00 88.31 87 GLY A CA 1
ATOM 703 C C . GLY A 1 87 ? 14.219 -2.709 -0.265 1.00 88.31 87 GLY A C 1
ATOM 704 O O . GLY A 1 87 ? 14.546 -3.806 0.177 1.00 88.31 87 GLY A O 1
ATOM 705 N N . ARG A 1 88 ? 13.708 -1.734 0.490 1.00 87.31 88 ARG A N 1
ATOM 706 C CA . ARG A 1 88 ? 13.271 -1.886 1.887 1.00 87.31 88 ARG A CA 1
ATOM 707 C C . ARG A 1 88 ? 11.801 -2.277 1.990 1.00 87.31 88 ARG A C 1
ATOM 709 O O . ARG A 1 88 ? 11.391 -2.908 2.956 1.00 87.31 88 ARG A O 1
ATOM 716 N N . LYS A 1 89 ? 10.994 -1.868 1.009 1.00 86.88 89 LYS A N 1
ATOM 717 C CA . LYS A 1 89 ? 9.588 -2.257 0.864 1.00 86.88 89 LYS A CA 1
ATOM 718 C C . LYS A 1 89 ? 9.259 -2.417 -0.610 1.00 86.88 89 LYS A C 1
ATOM 720 O O . LYS A 1 89 ? 9.672 -1.597 -1.426 1.00 86.88 89 LYS A O 1
ATOM 725 N N . ILE A 1 90 ? 8.533 -3.478 -0.946 1.00 89.62 90 ILE A N 1
ATOM 726 C CA . ILE A 1 90 ? 8.118 -3.779 -2.316 1.00 89.62 90 ILE A CA 1
ATOM 727 C C . ILE A 1 90 ? 6.633 -4.133 -2.297 1.00 89.62 90 ILE A C 1
ATOM 729 O O . ILE A 1 90 ? 6.214 -4.969 -1.500 1.00 89.62 90 ILE A O 1
ATOM 733 N N . SER A 1 91 ? 5.848 -3.517 -3.178 1.00 88.12 91 SER A N 1
ATOM 734 C CA . SER A 1 91 ? 4.450 -3.880 -3.407 1.00 88.12 91 SER A CA 1
ATOM 735 C C . SER A 1 91 ? 4.243 -4.260 -4.866 1.00 88.12 91 SER A C 1
ATOM 737 O O . SER A 1 91 ? 4.479 -3.455 -5.765 1.00 88.12 91 SER A O 1
ATOM 739 N N . LEU A 1 92 ? 3.785 -5.494 -5.080 1.00 91.44 92 LEU A N 1
ATOM 740 C CA . LEU A 1 92 ? 3.426 -6.063 -6.385 1.00 91.44 92 LEU A CA 1
ATOM 741 C C . LEU A 1 92 ? 1.930 -6.417 -6.445 1.00 91.44 92 LEU A C 1
ATOM 743 O O . LEU A 1 92 ? 1.522 -7.274 -7.228 1.00 91.44 92 LEU A O 1
ATOM 747 N N . MET A 1 93 ? 1.123 -5.799 -5.580 1.00 88.88 93 MET A N 1
ATOM 748 C CA . MET A 1 93 ? -0.304 -6.087 -5.422 1.00 88.88 93 MET A CA 1
ATOM 749 C C . MET A 1 93 ? -1.082 -5.895 -6.736 1.00 88.88 93 MET A C 1
ATOM 751 O O . MET A 1 93 ? -0.740 -5.041 -7.548 1.00 88.88 93 MET A O 1
ATOM 755 N N . CYS A 1 94 ? -2.149 -6.671 -6.939 1.00 88.00 94 CYS A N 1
ATOM 756 C CA . CYS A 1 94 ? -3.040 -6.553 -8.103 1.00 88.00 94 CYS A CA 1
ATOM 757 C C . CYS A 1 94 ? -2.334 -6.685 -9.470 1.00 88.00 94 CYS A C 1
ATOM 759 O O . CYS A 1 94 ? -2.700 -6.014 -10.430 1.00 88.00 94 CYS A O 1
ATOM 761 N N . ASN A 1 95 ? -1.322 -7.550 -9.570 1.00 93.69 95 ASN A N 1
ATOM 762 C CA . ASN A 1 95 ? -0.721 -7.957 -10.844 1.00 93.69 95 ASN A CA 1
ATOM 763 C C . ASN A 1 95 ? -1.099 -9.399 -11.211 1.00 93.69 95 ASN A C 1
ATOM 765 O O . ASN A 1 95 ? -1.677 -10.127 -10.408 1.00 93.69 95 ASN A O 1
ATOM 769 N N . TYR A 1 96 ? -0.712 -9.828 -12.411 1.00 95.75 96 TYR A N 1
ATOM 770 C CA . TYR A 1 96 ? -0.964 -11.159 -12.972 1.00 95.75 96 TYR A CA 1
ATOM 771 C C . TYR A 1 96 ? 0.277 -12.061 -12.910 1.00 95.75 96 TYR A C 1
ATOM 773 O O . TYR A 1 96 ? 0.472 -12.914 -13.774 1.00 95.75 96 TYR A O 1
ATOM 781 N N . ILE A 1 97 ? 1.145 -11.848 -11.917 1.00 93.06 97 ILE A N 1
ATOM 782 C CA . ILE A 1 97 ? 2.386 -12.608 -11.738 1.00 93.06 97 ILE A CA 1
ATOM 783 C C . ILE A 1 97 ? 2.027 -13.980 -11.138 1.00 93.06 97 ILE A C 1
ATOM 785 O O . ILE A 1 97 ? 1.582 -14.023 -9.990 1.00 93.06 97 ILE A O 1
ATOM 789 N N . PRO A 1 98 ? 2.215 -15.101 -11.864 1.00 91.69 98 PRO A N 1
ATOM 790 C CA . PRO A 1 98 ? 1.831 -16.423 -11.367 1.00 91.69 98 PRO A CA 1
ATOM 791 C C . PRO A 1 98 ? 2.805 -16.957 -10.308 1.00 91.69 98 PRO A C 1
ATOM 793 O O . PRO A 1 98 ? 2.405 -17.685 -9.405 1.00 91.69 98 PRO A O 1
ATOM 796 N N . GLU A 1 99 ? 4.083 -16.589 -10.411 1.00 90.69 99 GLU A N 1
ATOM 797 C CA . GLU A 1 99 ? 5.135 -16.964 -9.471 1.00 90.69 99 GLU A CA 1
ATOM 798 C C . GLU A 1 99 ? 6.220 -15.884 -9.398 1.00 90.69 99 GLU A C 1
ATOM 800 O O . GLU A 1 99 ? 6.520 -15.206 -10.385 1.00 90.69 99 GLU A O 1
ATOM 805 N N . LEU A 1 100 ? 6.828 -15.723 -8.220 1.00 88.62 100 LEU A N 1
ATOM 806 C CA . LEU A 1 100 ? 7.984 -14.844 -8.054 1.00 88.62 100 LEU A CA 1
ATOM 807 C C . LEU A 1 100 ? 9.259 -15.543 -8.565 1.00 88.62 100 LEU A C 1
ATOM 809 O O . LEU A 1 100 ? 9.449 -16.733 -8.296 1.00 88.62 100 LEU A O 1
ATOM 813 N N . PRO A 1 101 ? 10.177 -14.831 -9.248 1.00 87.88 101 PRO A N 1
ATOM 814 C CA . PRO A 1 101 ? 11.433 -15.414 -9.704 1.00 87.88 101 PRO A CA 1
ATOM 815 C C . PRO A 1 101 ? 12.266 -15.938 -8.536 1.00 87.88 101 PRO A C 1
ATOM 817 O O . PRO A 1 101 ? 12.504 -15.223 -7.566 1.00 87.88 101 PRO A O 1
ATOM 820 N N . ARG A 1 102 ? 12.831 -17.143 -8.665 1.00 85.81 102 ARG A N 1
ATOM 821 C CA . ARG A 1 102 ? 13.724 -17.719 -7.635 1.00 85.81 102 ARG A CA 1
ATOM 822 C C . ARG A 1 102 ? 14.967 -16.870 -7.354 1.00 85.81 102 ARG A C 1
ATOM 824 O O . ARG A 1 102 ? 15.527 -16.941 -6.269 1.00 85.81 102 ARG A O 1
ATOM 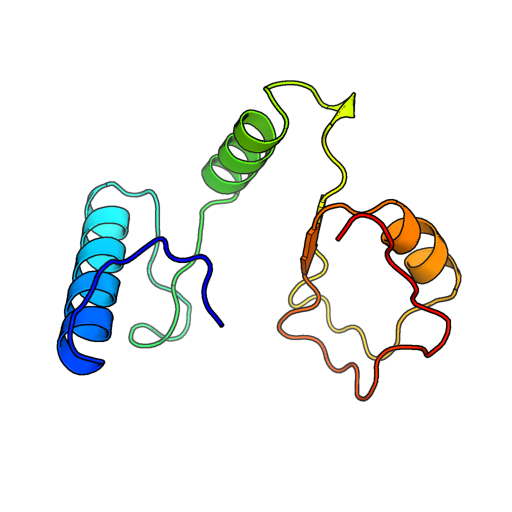831 N N . ALA A 1 103 ? 15.407 -16.087 -8.338 1.00 84.94 103 ALA A N 1
ATOM 832 C CA . ALA A 1 103 ? 16.548 -15.183 -8.213 1.00 84.94 103 ALA A CA 1
ATOM 833 C C . ALA A 1 103 ? 16.230 -13.892 -7.429 1.00 84.94 103 ALA A C 1
ATOM 835 O O . ALA A 1 103 ? 17.139 -13.090 -7.185 1.00 84.94 103 ALA A O 1
ATOM 836 N N . LEU A 1 104 ? 14.961 -13.673 -7.058 1.00 85.50 104 LEU A N 1
ATOM 837 C CA . LEU A 1 104 ? 14.524 -12.527 -6.273 1.00 85.50 104 LEU A CA 1
ATOM 838 C C . LEU A 1 104 ? 14.926 -12.724 -4.806 1.00 85.50 104 LEU A C 1
ATOM 840 O O . LEU A 1 104 ? 14.202 -13.315 -4.011 1.00 85.50 104 LEU A O 1
ATOM 844 N N . ASN A 1 105 ? 16.114 -12.231 -4.469 1.00 88.00 105 ASN A 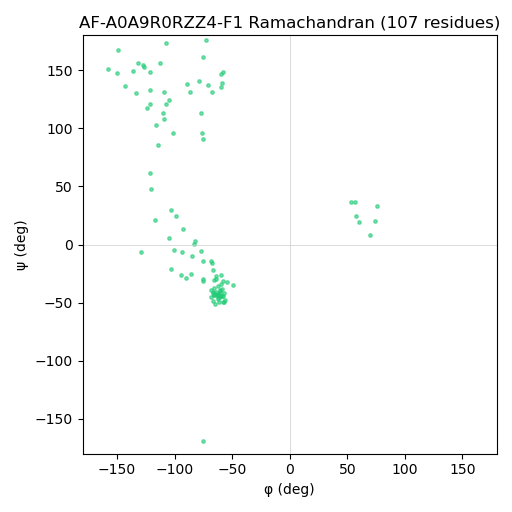N 1
ATOM 845 C CA . ASN A 1 105 ? 16.617 -12.169 -3.103 1.00 88.00 105 ASN A CA 1
ATOM 846 C C . ASN A 1 105 ? 16.652 -10.705 -2.649 1.00 88.00 105 ASN A C 1
ATOM 848 O O . ASN A 1 105 ? 17.437 -9.930 -3.186 1.00 88.00 105 ASN A O 1
ATOM 852 N N . CYS A 1 106 ? 15.823 -10.323 -1.678 1.00 88.94 106 CYS A N 1
ATOM 853 C CA . CYS A 1 106 ? 15.725 -8.949 -1.180 1.00 88.94 106 CYS A CA 1
ATOM 854 C C . CYS A 1 106 ? 16.204 -8.895 0.282 1.00 88.94 106 CYS A C 1
ATOM 856 O O . CYS A 1 106 ? 15.381 -8.999 1.187 1.00 88.94 106 CYS A O 1
ATOM 858 N N . PRO A 1 107 ? 17.518 -8.754 0.545 1.00 87.94 107 PRO A N 1
ATOM 859 C CA . PRO A 1 107 ? 18.076 -8.882 1.897 1.00 87.94 107 PRO A CA 1
ATOM 860 C C . PRO A 1 107 ? 17.666 -7.758 2.859 1.00 87.94 107 PRO A C 1
ATOM 862 O O . PRO A 1 107 ? 17.883 -7.882 4.059 1.00 87.94 107 PRO A O 1
ATOM 865 N N . ASN A 1 108 ? 17.108 -6.662 2.339 1.00 84.88 108 ASN A N 1
ATOM 866 C CA . ASN A 1 108 ? 16.750 -5.469 3.108 1.00 84.88 108 ASN A CA 1
ATOM 867 C C . ASN A 1 108 ? 15.232 -5.323 3.353 1.00 84.88 108 ASN A C 1
ATOM 869 O O . ASN A 1 108 ? 14.819 -4.264 3.829 1.00 84.88 108 ASN A O 1
ATOM 873 N N . LEU A 1 109 ? 14.419 -6.318 2.965 1.00 81.81 109 LEU A N 1
ATOM 874 C CA . LEU A 1 109 ? 12.947 -6.253 2.985 1.00 81.81 109 LEU A CA 1
ATOM 875 C C . LEU A 1 109 ? 12.336 -6.358 4.397 1.00 81.81 109 LEU A C 1
ATOM 877 O O . LEU A 1 109 ? 12.839 -7.192 5.179 1.00 81.81 109 LEU A O 1
#

Organism: Triticum turgidum subsp. durum (NCBI:txid4567)

Foldseek 3Di:
DDPPPADDPDPVSSVVVVVVVQVVCVVVVQWDQDPPRPPDIDGDPVSVVVVQCVVQVNDPVSRLEAEPAQVADQAQDPVNLVSQLSHLYYHHHNYNHPDHDPSNDNPND